Protein AF-V9XX46-F1 (afdb_monomer)

Organism: NCBI:txid1440126

Radius of gyration: 17.96 Å; Cα contacts (8 Å, |Δi|>4): 57; chains: 1; bounding box: 40×27×49 Å

Foldseek 3Di:
DDDPDQADDFDDDPVDGDDDDPDDADDPQKDWDFDDDSHGGDRDIDMDGHDPDDDDDDDDDDDDVVDDDDDDPD

Structure (mmCIF, N/CA/C/O backbone):
data_AF-V9XX46-F1
#
_entry.id   AF-V9XX46-F1
#
loop_
_atom_site.group_PDB
_atom_site.id
_atom_site.type_symbol
_atom_site.label_atom_id
_atom_site.label_alt_id
_atom_site.label_comp_id
_atom_site.label_asym_id
_atom_site.label_entity_id
_atom_site.label_seq_id
_atom_site.pdbx_PDB_ins_code
_atom_site.Cartn_x
_atom_site.Cartn_y
_atom_site.Cartn_z
_atom_site.occupancy
_atom_site.B_iso_or_equiv
_atom_site.auth_seq_id
_atom_site.auth_comp_id
_atom_site.auth_asym_id
_atom_site.auth_atom_id
_atom_site.pdbx_PDB_model_num
ATOM 1 N N . LYS A 1 1 ? 14.564 -2.952 -14.497 1.00 94.00 1 LYS A N 1
ATOM 2 C CA . LYS A 1 1 ? 15.746 -2.446 -15.251 1.00 94.00 1 LYS A CA 1
ATOM 3 C C . LYS A 1 1 ? 16.049 -1.000 -14.859 1.00 94.00 1 LYS A C 1
ATOM 5 O O . LYS A 1 1 ? 15.113 -0.220 -14.768 1.00 94.00 1 LYS A O 1
ATOM 10 N N . SER A 1 2 ? 17.309 -0.647 -14.591 1.00 96.81 2 SER A N 1
ATOM 11 C CA . SER A 1 2 ? 17.719 0.745 -14.323 1.00 96.81 2 SER A CA 1
ATOM 12 C C . SER A 1 2 ? 18.163 1.444 -15.611 1.00 96.81 2 SER A C 1
ATOM 14 O O . SER A 1 2 ? 18.692 0.787 -16.506 1.00 96.81 2 SER A O 1
ATOM 16 N N . PHE A 1 3 ? 17.960 2.760 -15.680 1.00 97.75 3 PHE A N 1
ATOM 17 C CA . PHE A 1 3 ? 18.409 3.639 -16.770 1.00 97.75 3 PHE A CA 1
ATOM 18 C C . PHE A 1 3 ? 19.200 4.855 -16.242 1.00 97.75 3 PHE A C 1
ATOM 20 O O . PHE A 1 3 ? 19.225 5.901 -16.875 1.00 97.75 3 PHE A O 1
ATOM 27 N N . GLY A 1 4 ? 19.816 4.740 -15.059 1.00 97.25 4 GLY A N 1
ATOM 28 C CA . GLY A 1 4 ? 20.613 5.822 -14.454 1.00 97.25 4 GLY A CA 1
ATOM 29 C C . GLY A 1 4 ? 19.812 6.850 -13.644 1.00 97.25 4 GLY A C 1
ATOM 30 O O . GLY A 1 4 ? 20.383 7.816 -13.151 1.00 97.25 4 GLY A O 1
ATOM 31 N N . TYR A 1 5 ? 18.506 6.632 -13.468 1.00 97.06 5 TYR A N 1
ATOM 32 C CA . TYR A 1 5 ? 17.640 7.443 -12.608 1.00 97.06 5 TYR A CA 1
ATOM 33 C C . TYR A 1 5 ? 17.482 6.833 -11.207 1.00 97.06 5 TYR A C 1
ATOM 35 O O . TYR A 1 5 ? 18.119 5.848 -10.842 1.00 97.06 5 TYR A O 1
ATOM 43 N N . SER A 1 6 ? 16.599 7.429 -10.407 1.00 97.19 6 SER A N 1
ATOM 44 C CA . SER A 1 6 ? 16.432 7.134 -8.984 1.00 97.19 6 SER A CA 1
ATOM 45 C C . SER A 1 6 ? 15.745 5.798 -8.662 1.00 97.19 6 SER A C 1
ATOM 47 O O . SER A 1 6 ? 15.693 5.429 -7.491 1.00 97.19 6 SER A O 1
ATOM 49 N N . SER A 1 7 ? 15.214 5.070 -9.652 1.00 98.12 7 SER A N 1
ATOM 50 C CA . SER A 1 7 ? 14.589 3.750 -9.474 1.00 98.12 7 SER A CA 1
ATOM 51 C C . SER A 1 7 ? 14.667 2.907 -10.757 1.00 98.12 7 SER A C 1
ATOM 53 O O . SER A 1 7 ? 15.321 3.274 -11.734 1.00 98.12 7 SER A O 1
ATOM 55 N N . VAL A 1 8 ? 13.999 1.753 -10.749 1.00 98.12 8 VAL A N 1
ATOM 56 C CA . VAL A 1 8 ? 13.952 0.786 -11.850 1.00 98.12 8 VAL A CA 1
ATOM 57 C C . VAL A 1 8 ? 12.578 0.746 -12.523 1.00 98.12 8 VAL A C 1
ATOM 59 O O . VAL A 1 8 ? 11.571 1.103 -11.926 1.00 98.12 8 VAL A O 1
ATOM 62 N N . VAL A 1 9 ? 12.506 0.249 -13.752 1.00 98.06 9 VAL A N 1
ATOM 63 C CA . VAL A 1 9 ? 11.236 -0.087 -14.420 1.00 98.06 9 VAL A CA 1
ATOM 64 C C . VAL A 1 9 ? 10.939 -1.584 -14.321 1.00 98.06 9 VAL A C 1
ATOM 66 O O . VAL A 1 9 ? 11.883 -2.387 -14.270 1.00 98.06 9 VAL A O 1
ATOM 69 N N . CYS A 1 10 ? 9.659 -1.956 -14.349 1.00 97.94 10 CYS A N 1
ATOM 70 C CA . CYS A 1 10 ? 9.229 -3.309 -14.707 1.00 97.94 10 CYS A CA 1
ATOM 71 C C . CYS A 1 10 ? 9.395 -3.481 -16.223 1.00 97.94 10 CYS A C 1
ATOM 73 O O . CYS A 1 10 ? 9.131 -2.547 -16.980 1.00 97.94 10 CYS A O 1
ATOM 75 N N . VAL A 1 11 ? 9.916 -4.622 -16.675 1.00 97.88 11 VAL A N 1
ATOM 76 C CA . VAL A 1 11 ? 10.140 -4.875 -18.107 1.00 97.88 11 VAL A CA 1
ATOM 77 C C . VAL A 1 11 ? 9.130 -5.905 -18.566 1.00 97.88 11 VAL A C 1
ATOM 79 O O . VAL A 1 11 ? 9.206 -7.056 -18.148 1.00 97.88 11 VAL A O 1
ATOM 82 N N . CYS A 1 12 ? 8.236 -5.487 -19.452 1.00 98.25 12 CYS A N 1
ATOM 83 C CA . CYS A 1 12 ? 7.294 -6.375 -20.112 1.00 98.25 12 CYS A CA 1
ATOM 84 C C . CYS A 1 12 ? 7.746 -6.672 -21.546 1.00 98.25 12 CYS A C 1
ATOM 86 O O . CYS A 1 12 ? 8.448 -5.874 -22.173 1.00 98.25 12 CYS A O 1
ATOM 88 N N . ASN A 1 13 ? 7.370 -7.838 -22.057 1.00 98.25 13 ASN A N 1
ATOM 89 C CA . ASN A 1 13 ? 7.615 -8.285 -23.423 1.00 98.25 13 ASN A CA 1
ATOM 90 C C . ASN A 1 13 ? 6.424 -9.127 -23.923 1.00 98.25 13 ASN A C 1
ATOM 92 O O . ASN A 1 13 ? 5.395 -9.212 -23.258 1.00 98.25 13 ASN A O 1
ATOM 96 N N . ALA A 1 14 ? 6.563 -9.754 -25.094 1.00 98.12 14 ALA A N 1
ATOM 97 C CA . ALA A 1 14 ? 5.487 -10.519 -25.728 1.00 98.12 14 ALA A CA 1
ATOM 98 C C . ALA A 1 14 ? 4.936 -11.683 -24.881 1.00 98.12 14 ALA A C 1
ATOM 100 O O . ALA A 1 14 ? 3.809 -12.110 -25.109 1.00 98.12 14 ALA A O 1
ATOM 101 N N . THR A 1 15 ? 5.707 -12.207 -23.926 1.00 97.75 15 THR A N 1
ATOM 102 C CA . THR A 1 15 ? 5.338 -13.390 -23.131 1.00 97.75 15 THR A CA 1
ATOM 103 C C . THR A 1 15 ? 5.392 -13.145 -21.625 1.00 97.75 15 THR A C 1
ATOM 105 O O . THR A 1 15 ? 5.235 -14.086 -20.852 1.00 97.75 15 THR A O 1
ATOM 108 N N . TYR A 1 16 ? 5.665 -11.916 -21.186 1.00 97.88 16 TYR A N 1
ATOM 109 C CA . TYR A 1 16 ? 5.848 -11.603 -19.775 1.00 97.88 16 TYR A CA 1
ATOM 110 C C . TYR A 1 16 ? 5.461 -10.165 -19.458 1.00 97.88 16 TYR A C 1
ATOM 112 O O . TYR A 1 16 ? 5.913 -9.224 -20.108 1.00 97.88 16 TYR A O 1
ATOM 120 N N . CYS A 1 17 ? 4.690 -10.004 -18.394 1.00 98.00 17 CYS A N 1
ATOM 121 C CA . CYS A 1 17 ? 4.506 -8.747 -17.690 1.00 98.00 17 CYS A CA 1
ATOM 122 C C . CYS A 1 17 ? 4.146 -9.084 -16.240 1.00 98.00 17 CYS A C 1
ATOM 124 O O . CYS A 1 17 ? 3.542 -10.130 -15.991 1.00 98.00 17 CYS A O 1
ATOM 126 N N . ASP A 1 18 ? 4.541 -8.243 -15.289 1.00 97.31 18 ASP A N 1
ATOM 127 C CA . ASP A 1 18 ? 4.105 -8.386 -13.905 1.00 97.31 18 ASP A CA 1
ATOM 128 C C . ASP A 1 18 ? 2.585 -8.207 -13.803 1.00 97.31 18 ASP A C 1
ATOM 130 O O . ASP A 1 18 ? 1.984 -7.354 -14.455 1.00 97.31 18 ASP A O 1
ATOM 134 N N . SER A 1 19 ? 1.957 -9.048 -12.990 1.00 96.44 19 SER A N 1
ATOM 135 C CA . SER A 1 19 ? 0.518 -9.056 -12.757 1.00 96.44 19 SER A CA 1
ATOM 136 C C . SER A 1 19 ? 0.240 -9.160 -11.266 1.00 96.44 19 SER A C 1
ATOM 138 O O . SER A 1 19 ? 1.075 -9.639 -10.500 1.00 96.44 19 SER A O 1
ATOM 140 N N . LEU A 1 20 ? -0.950 -8.731 -10.858 1.00 95.25 20 LEU A N 1
ATOM 141 C CA . LEU A 1 20 ? -1.451 -8.982 -9.513 1.00 95.25 20 LEU A CA 1
ATOM 142 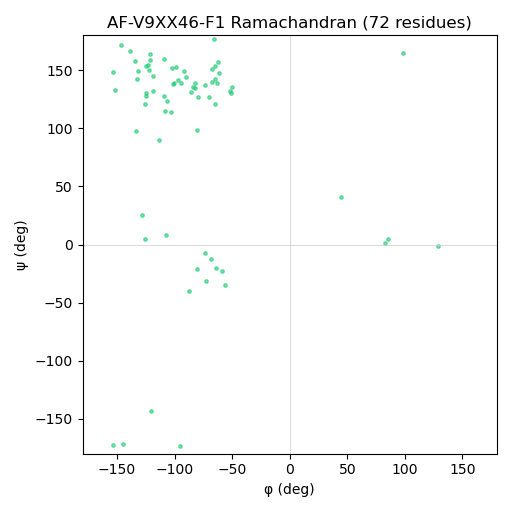C C . LEU A 1 20 ? -2.234 -10.290 -9.501 1.00 95.25 20 LEU A C 1
ATOM 144 O O . LEU A 1 20 ? -2.963 -10.590 -10.450 1.00 95.25 20 LEU A O 1
ATOM 148 N N . ASP A 1 21 ? -2.118 -11.024 -8.401 1.00 90.94 21 ASP A N 1
ATOM 149 C CA . ASP A 1 21 ? -3.057 -12.095 -8.103 1.00 90.94 21 ASP A CA 1
ATOM 150 C C . ASP A 1 21 ? -4.478 -11.525 -7.935 1.00 90.94 21 ASP A C 1
ATOM 152 O O . ASP A 1 21 ? -4.649 -10.335 -7.629 1.00 90.94 21 ASP A O 1
ATOM 156 N N . PRO A 1 22 ? -5.525 -12.349 -8.127 1.00 93.38 22 PRO A N 1
ATOM 157 C CA . PRO A 1 22 ? -6.895 -11.934 -7.867 1.00 93.38 22 PRO A CA 1
ATOM 158 C C . PRO A 1 22 ? -7.048 -11.328 -6.468 1.00 93.38 22 PRO A C 1
ATOM 160 O O . PRO A 1 22 ? -6.629 -11.911 -5.469 1.00 93.38 22 PRO A O 1
ATOM 163 N N . LEU A 1 23 ? -7.678 -10.154 -6.393 1.00 92.50 23 LEU A N 1
ATOM 164 C CA . LEU A 1 23 ? -7.842 -9.442 -5.130 1.00 92.50 23 LEU A CA 1
ATOM 165 C C . LEU A 1 23 ? -8.826 -10.175 -4.216 1.00 92.50 23 LEU A C 1
ATOM 167 O O . LEU A 1 23 ? -9.975 -10.426 -4.582 1.00 92.50 23 LEU A O 1
ATOM 171 N N . THR A 1 24 ? -8.388 -10.440 -2.990 1.00 93.88 24 THR A N 1
ATOM 172 C CA . THR A 1 24 ? -9.214 -11.014 -1.926 1.00 93.88 24 THR A CA 1
ATOM 173 C C . THR A 1 24 ? -9.297 -10.060 -0.746 1.00 93.88 24 THR A C 1
ATOM 175 O O . THR A 1 24 ? -8.316 -9.398 -0.402 1.00 93.88 24 THR A O 1
ATOM 178 N N . PHE A 1 25 ? -10.449 -10.020 -0.078 1.00 96.44 25 PHE A N 1
ATOM 179 C CA . PHE A 1 25 ? -10.569 -9.278 1.172 1.00 96.44 25 PHE A CA 1
ATOM 180 C C . PHE A 1 25 ? -9.738 -9.940 2.283 1.00 96.44 25 PHE A C 1
ATOM 182 O O . PHE A 1 25 ? -9.740 -11.170 2.385 1.00 96.44 25 PHE A O 1
ATOM 189 N N . PRO A 1 26 ? -9.047 -9.153 3.129 1.00 96.94 26 PRO A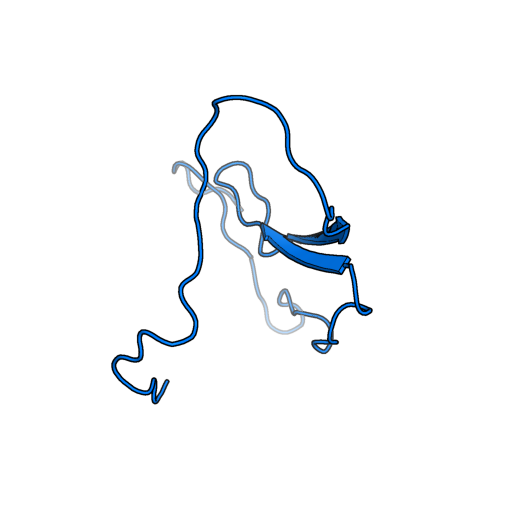 N 1
ATOM 190 C CA . PRO A 1 26 ? -8.406 -9.687 4.322 1.00 96.94 26 PRO A CA 1
ATOM 191 C C . PRO A 1 26 ? -9.456 -10.229 5.299 1.00 96.94 26 PRO A C 1
ATOM 193 O O . PRO A 1 26 ? -10.599 -9.765 5.333 1.00 96.94 26 PRO A O 1
ATOM 196 N N . ALA A 1 27 ? -9.061 -11.195 6.129 1.00 97.62 27 ALA A N 1
ATOM 197 C CA . ALA A 1 27 ? -9.923 -11.698 7.193 1.00 97.62 27 ALA A CA 1
ATOM 198 C C . ALA A 1 27 ? -10.273 -10.567 8.187 1.00 97.62 27 ALA A C 1
ATOM 200 O O . ALA A 1 27 ? -9.432 -9.693 8.433 1.00 97.62 27 ALA A O 1
ATOM 201 N N . PRO A 1 28 ? -11.471 -10.571 8.804 1.00 98.12 28 PRO A N 1
ATOM 202 C CA . PRO A 1 28 ? -11.821 -9.597 9.836 1.00 98.12 28 PRO A CA 1
ATOM 203 C C . PRO A 1 28 ? -10.746 -9.500 10.930 1.00 98.12 28 PRO A C 1
ATOM 205 O O . PRO A 1 28 ? -10.222 -10.511 11.389 1.00 98.12 28 PRO A O 1
ATOM 208 N N . GLY A 1 29 ? -10.398 -8.276 11.334 1.00 98.12 29 GLY A N 1
ATOM 209 C CA . GLY A 1 29 ? -9.304 -8.025 12.283 1.00 98.12 29 GLY A CA 1
ATOM 210 C C . GLY A 1 29 ? -7.902 -8.003 11.658 1.00 98.12 29 GLY A C 1
ATOM 211 O O . GLY A 1 29 ? -6.925 -7.782 12.372 1.00 98.12 29 GLY A O 1
ATOM 212 N N . THR A 1 30 ? -7.775 -8.172 10.340 1.00 98.38 30 THR A N 1
ATOM 213 C CA . THR A 1 30 ? -6.513 -8.001 9.601 1.00 98.38 30 THR A CA 1
ATOM 214 C C . THR A 1 30 ? -6.639 -6.929 8.521 1.00 98.38 30 THR A C 1
ATOM 216 O O . THR A 1 30 ? -7.740 -6.513 8.161 1.00 98.38 30 THR A O 1
ATOM 219 N N . PHE A 1 31 ? -5.504 -6.454 8.013 1.00 97.81 31 PHE A N 1
ATOM 220 C CA . PHE A 1 31 ? -5.438 -5.529 6.887 1.00 97.81 31 PHE A CA 1
ATOM 221 C C . PHE A 1 31 ? -4.421 -6.012 5.852 1.00 97.81 31 PHE A C 1
ATOM 223 O O . PHE A 1 31 ? -3.407 -6.623 6.195 1.00 97.81 31 PHE A O 1
ATOM 230 N N . SER A 1 32 ? -4.679 -5.693 4.585 1.00 97.56 32 SER A N 1
ATOM 231 C CA . SER A 1 32 ? -3.724 -5.865 3.489 1.00 97.56 32 SER A CA 1
ATOM 232 C C . SER A 1 32 ? -2.956 -4.563 3.268 1.00 97.56 32 SER A C 1
ATOM 234 O O . SER A 1 32 ? -3.537 -3.478 3.295 1.00 97.56 32 SER A O 1
ATOM 236 N N . ARG A 1 33 ? -1.651 -4.663 3.023 1.00 97.62 33 ARG A N 1
ATOM 237 C CA . ARG A 1 33 ? -0.778 -3.535 2.687 1.00 97.62 33 ARG A CA 1
ATOM 238 C C . ARG A 1 33 ? -0.064 -3.829 1.380 1.00 97.62 33 ARG A C 1
ATOM 240 O O . ARG A 1 33 ? 0.600 -4.855 1.277 1.00 97.62 33 ARG A O 1
ATOM 247 N N . TYR A 1 34 ? -0.151 -2.896 0.442 1.00 97.75 34 TYR A N 1
ATOM 248 C CA . TYR A 1 34 ? 0.591 -2.924 -0.814 1.00 97.75 34 TYR A CA 1
ATOM 249 C C . TYR A 1 34 ? 1.663 -1.843 -0.782 1.00 97.75 34 TYR A C 1
ATOM 251 O O . TYR A 1 34 ? 1.362 -0.685 -0.486 1.00 97.75 34 TYR A O 1
ATOM 259 N N . GLU A 1 35 ? 2.909 -2.214 -1.063 1.00 98.50 35 GLU A N 1
ATOM 260 C CA . GLU A 1 35 ? 4.042 -1.296 -0.973 1.00 98.50 35 GLU A CA 1
ATOM 261 C C . GLU A 1 35 ? 4.830 -1.216 -2.285 1.00 98.50 35 GLU A C 1
ATOM 263 O O . GLU A 1 35 ? 5.263 -2.218 -2.854 1.00 98.50 35 GLU A O 1
ATOM 268 N N . SER A 1 36 ? 5.073 0.016 -2.732 1.00 98.50 36 SER A N 1
ATOM 269 C CA . SER A 1 36 ? 6.028 0.323 -3.793 1.00 98.50 36 SER A CA 1
ATOM 270 C C . SER A 1 36 ? 7.111 1.232 -3.239 1.00 98.50 36 SER A C 1
ATOM 272 O O . SER A 1 36 ? 6.816 2.242 -2.602 1.00 98.50 36 SER A O 1
ATOM 274 N N . THR A 1 37 ? 8.373 0.904 -3.504 1.00 98.44 37 THR A N 1
ATOM 275 C CA . THR A 1 37 ? 9.506 1.688 -3.005 1.00 98.44 37 THR A CA 1
ATOM 276 C C . THR A 1 37 ? 10.411 2.133 -4.138 1.00 98.44 37 THR A C 1
ATOM 278 O O . THR A 1 37 ? 10.573 1.460 -5.165 1.00 98.44 37 THR A O 1
ATOM 281 N N . ARG A 1 38 ? 11.107 3.249 -3.902 1.00 98.25 38 ARG A N 1
ATOM 282 C CA . ARG A 1 38 ? 12.203 3.693 -4.768 1.00 98.25 38 ARG A CA 1
ATOM 283 C C . ARG A 1 38 ? 13.281 2.612 -4.911 1.00 98.25 38 ARG A C 1
ATOM 285 O O . ARG A 1 38 ? 13.826 2.455 -5.999 1.00 98.25 38 ARG A O 1
ATOM 292 N N . SER A 1 39 ? 13.533 1.846 -3.846 1.00 97.81 39 SER A N 1
ATOM 293 C CA . SER A 1 39 ? 14.494 0.736 -3.837 1.00 97.81 39 SER A CA 1
ATOM 294 C C . SER A 1 39 ? 14.081 -0.466 -4.688 1.00 97.81 39 SER A C 1
ATOM 296 O O . SER A 1 39 ? 14.934 -1.300 -4.966 1.00 97.81 39 SER A O 1
ATOM 298 N N . GLY A 1 40 ? 12.827 -0.545 -5.149 1.00 97.75 40 GLY A N 1
ATOM 299 C CA . GLY A 1 40 ? 12.437 -1.508 -6.178 1.00 97.75 40 GLY A CA 1
ATOM 300 C C . GLY A 1 40 ? 11.220 -2.370 -5.870 1.00 97.75 40 GLY A C 1
ATOM 301 O O . GLY A 1 40 ? 10.840 -3.135 -6.748 1.00 97.75 40 GLY A O 1
ATOM 302 N N . ARG A 1 41 ? 10.569 -2.250 -4.703 1.00 98.38 41 ARG A N 1
ATOM 303 C CA . ARG A 1 41 ? 9.303 -2.970 -4.461 1.00 98.38 41 ARG A CA 1
ATOM 304 C C . ARG A 1 41 ? 8.219 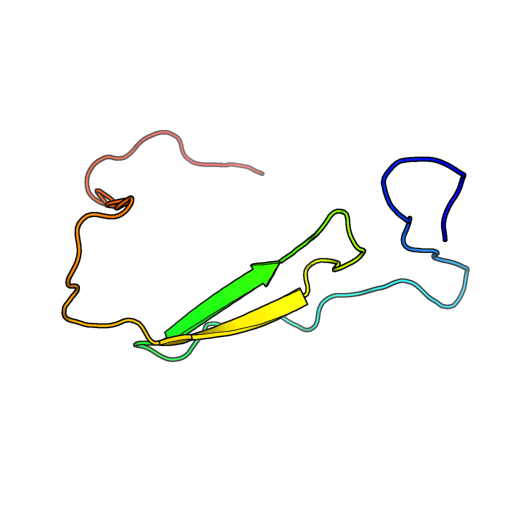-2.459 -5.403 1.00 98.38 41 ARG A C 1
ATOM 306 O O . ARG A 1 41 ? 8.181 -1.256 -5.693 1.00 98.38 41 ARG A O 1
ATOM 313 N N . ARG A 1 42 ? 7.364 -3.350 -5.897 1.00 98.00 42 ARG A N 1
ATOM 314 C CA . ARG A 1 42 ? 6.317 -3.047 -6.883 1.00 98.00 42 ARG A CA 1
ATOM 315 C C . ARG A 1 42 ? 5.010 -3.676 -6.426 1.00 98.00 42 ARG A C 1
ATOM 317 O O . ARG A 1 42 ? 4.824 -4.869 -6.608 1.00 98.00 42 ARG A O 1
ATOM 324 N N . MET A 1 43 ? 4.161 -2.867 -5.788 1.00 97.62 43 MET A N 1
ATOM 325 C CA . MET A 1 43 ? 2.892 -3.297 -5.185 1.00 97.62 43 MET A CA 1
ATOM 326 C C . MET A 1 43 ? 3.021 -4.600 -4.381 1.00 97.62 43 MET A C 1
ATOM 328 O O . MET A 1 43 ? 2.157 -5.467 -4.439 1.00 97.62 43 MET A O 1
ATOM 332 N N . GLU A 1 44 ? 4.108 -4.736 -3.621 1.00 97.62 44 GLU A N 1
ATOM 333 C CA . GLU A 1 44 ? 4.372 -5.930 -2.822 1.00 97.62 44 GLU A CA 1
ATOM 334 C C . GLU A 1 44 ? 3.306 -6.053 -1.729 1.00 97.62 44 GLU A C 1
ATOM 336 O O . GLU A 1 44 ? 3.145 -5.146 -0.905 1.00 97.62 44 GLU A O 1
ATOM 341 N N . GLN A 1 45 ? 2.567 -7.163 -1.737 1.00 97.00 45 GLN A N 1
ATOM 342 C CA . GLN A 1 45 ? 1.512 -7.419 -0.768 1.00 97.00 45 GLN A CA 1
ATOM 343 C C . GLN A 1 45 ? 2.086 -7.985 0.534 1.00 97.00 45 GLN A C 1
ATOM 345 O O . GLN A 1 45 ? 2.888 -8.915 0.552 1.00 97.00 45 GLN A O 1
ATOM 350 N N . SER A 1 46 ? 1.608 -7.452 1.651 1.00 96.88 46 SER A N 1
ATOM 351 C CA . SER A 1 46 ? 1.810 -7.988 2.996 1.00 96.88 46 SER A CA 1
ATOM 352 C C . SER A 1 46 ? 0.514 -7.876 3.800 1.00 96.88 46 SER A C 1
ATOM 354 O O . SER A 1 46 ? -0.420 -7.178 3.399 1.00 96.88 46 SER A O 1
ATOM 356 N N . MET A 1 47 ? 0.442 -8.568 4.934 1.00 97.62 47 MET A N 1
ATOM 357 C CA . MET A 1 47 ? -0.697 -8.499 5.851 1.00 97.62 47 MET A CA 1
ATOM 358 C C . MET A 1 47 ? -0.248 -8.074 7.245 1.00 97.62 47 MET A C 1
ATOM 360 O O . MET A 1 47 ? 0.897 -8.297 7.638 1.00 97.62 47 MET A O 1
ATOM 364 N N . GLY A 1 48 ? -1.166 -7.477 7.997 1.00 97.50 48 GLY A N 1
ATOM 365 C CA . GLY A 1 48 ? -0.977 -7.161 9.407 1.00 97.50 48 GLY A CA 1
ATOM 366 C C . GLY A 1 48 ? -2.281 -7.268 10.187 1.00 97.50 48 GLY A C 1
ATOM 367 O O . GLY A 1 48 ? -3.355 -7.453 9.618 1.00 97.50 48 GLY A O 1
ATOM 368 N N . THR A 1 49 ? -2.187 -7.160 11.507 1.00 98.12 49 THR A N 1
ATOM 369 C CA . THR A 1 49 ? -3.325 -7.272 12.427 1.00 98.12 49 THR A CA 1
ATOM 370 C C . THR A 1 49 ? -3.804 -5.898 12.877 1.00 98.12 49 THR A C 1
ATOM 372 O O . THR A 1 49 ? -2.990 -5.0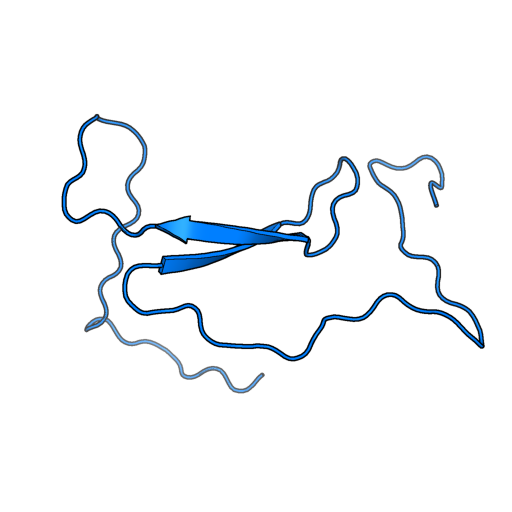34 13.212 1.00 98.12 49 THR A O 1
ATOM 375 N N . ILE A 1 50 ? -5.117 -5.715 12.955 1.00 98.06 50 ILE A N 1
ATOM 376 C CA . ILE A 1 50 ? -5.741 -4.546 13.572 1.00 98.06 50 ILE A CA 1
ATOM 377 C C . ILE A 1 50 ? -5.727 -4.753 15.087 1.00 98.06 50 ILE A C 1
ATOM 379 O O . ILE A 1 50 ? -6.178 -5.779 15.590 1.00 98.06 50 ILE A O 1
ATOM 383 N N . GLN A 1 51 ? -5.196 -3.775 15.815 1.00 97.06 51 GLN A N 1
ATOM 384 C CA . GLN A 1 51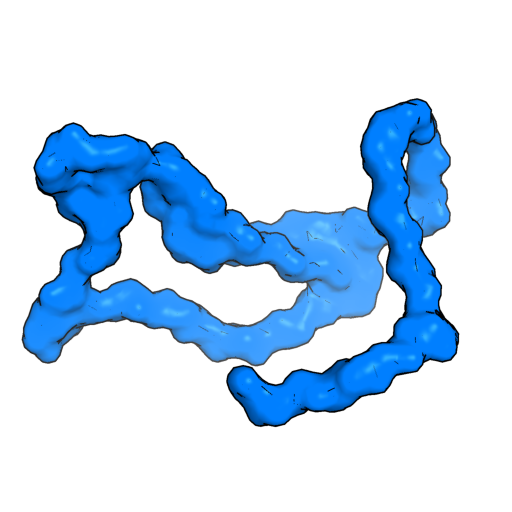 ? -5.150 -3.803 17.275 1.00 97.06 51 GLN A CA 1
ATOM 385 C C . GLN A 1 51 ? -6.316 -3.002 17.853 1.00 97.06 51 GLN A C 1
ATOM 387 O O . GLN A 1 51 ? -6.661 -1.943 17.334 1.00 97.06 51 GLN A O 1
ATOM 392 N N . ALA A 1 52 ? -6.900 -3.494 18.948 1.00 97.00 52 ALA A N 1
ATOM 393 C CA . ALA A 1 52 ? -7.973 -2.792 19.655 1.00 97.00 52 ALA A CA 1
ATOM 394 C C . ALA A 1 52 ? -7.464 -1.565 20.432 1.00 97.00 52 ALA A C 1
ATOM 396 O O . ALA A 1 52 ? -8.180 -0.581 20.580 1.00 97.00 52 ALA A O 1
ATOM 397 N N . ASN A 1 53 ? -6.219 -1.627 20.911 1.00 96.31 53 ASN A N 1
ATOM 398 C CA . ASN A 1 53 ? -5.600 -0.599 21.738 1.00 96.31 53 ASN A CA 1
ATOM 399 C C . ASN A 1 53 ? -4.320 -0.088 21.074 1.00 96.31 53 ASN A C 1
ATOM 401 O O . ASN A 1 53 ? -3.625 -0.838 20.391 1.00 96.31 53 ASN A O 1
ATOM 405 N N . ARG A 1 54 ? -3.980 1.176 21.326 1.00 94.50 54 ARG A N 1
ATOM 406 C CA . ARG A 1 54 ? -2.733 1.807 20.883 1.00 94.50 54 ARG A CA 1
ATOM 407 C C . ARG A 1 54 ? -2.092 2.550 22.051 1.00 94.50 54 ARG A C 1
ATOM 409 O O . ARG A 1 54 ? -2.787 3.200 22.826 1.00 94.50 54 ARG A O 1
ATOM 416 N N . THR A 1 55 ? -0.766 2.513 22.126 1.00 94.81 55 THR A N 1
ATOM 417 C CA . THR A 1 55 ? 0.044 3.334 23.036 1.00 94.81 55 THR A CA 1
ATOM 418 C C . THR A 1 55 ? 1.040 4.189 22.242 1.00 94.81 55 THR A C 1
ATOM 420 O O . THR A 1 55 ? 1.350 3.894 21.086 1.00 94.81 55 THR A O 1
ATOM 423 N N . GLY A 1 56 ? 1.531 5.275 22.845 1.00 94.38 56 GLY A N 1
ATOM 424 C CA . GLY A 1 56 ? 2.559 6.146 22.260 1.00 94.38 56 GLY A CA 1
ATOM 425 C C . GLY A 1 56 ? 2.035 7.416 21.578 1.00 94.38 56 GLY A C 1
ATOM 426 O O . GLY A 1 56 ? 0.852 7.553 21.276 1.00 94.38 56 GLY A O 1
ATOM 427 N N . THR A 1 57 ? 2.952 8.354 21.335 1.00 95.94 57 THR A N 1
ATOM 428 C CA . THR A 1 57 ? 2.674 9.739 20.900 1.00 95.94 57 THR A CA 1
ATOM 429 C C . THR A 1 57 ? 3.020 10.020 19.432 1.00 95.94 57 THR A C 1
ATOM 431 O O . THR A 1 57 ? 2.999 11.169 19.001 1.00 95.94 57 THR A O 1
ATOM 434 N N . GLY A 1 58 ? 3.360 8.989 18.650 1.00 96.69 58 GLY A N 1
ATOM 435 C CA . GLY A 1 58 ? 3.652 9.136 17.219 1.00 96.69 58 GLY A CA 1
ATOM 436 C C . GLY A 1 58 ? 2.429 9.560 16.393 1.00 96.69 58 GLY A C 1
ATOM 437 O O . GLY A 1 58 ? 1.311 9.618 16.902 1.00 96.69 58 GLY A O 1
ATOM 438 N N . LEU A 1 59 ? 2.624 9.787 15.089 1.00 97.44 59 LEU A N 1
ATOM 439 C CA . LEU A 1 59 ? 1.553 10.182 14.164 1.00 97.44 59 LEU A CA 1
ATOM 440 C C . LEU A 1 59 ? 0.346 9.226 14.242 1.00 97.44 59 LEU A C 1
ATOM 442 O O . LEU A 1 59 ? 0.492 7.999 14.221 1.00 97.44 59 LEU A O 1
ATOM 446 N N . LEU A 1 60 ? -0.855 9.789 14.346 1.00 97.06 60 LEU A N 1
ATOM 447 C CA . LEU A 1 60 ? -2.123 9.064 14.347 1.00 97.06 60 LEU A CA 1
ATOM 448 C C . LEU A 1 60 ? -3.017 9.645 13.255 1.00 97.06 60 LEU A C 1
ATOM 450 O O . LEU A 1 60 ? -3.327 10.831 13.274 1.00 97.06 60 LEU A O 1
ATOM 454 N N . LEU A 1 61 ? -3.411 8.792 12.311 1.00 97.62 61 LEU A N 1
ATOM 455 C CA . LEU A 1 61 ? -4.385 9.119 11.277 1.00 97.62 61 LEU A CA 1
ATOM 456 C C . LEU A 1 61 ? -5.714 8.465 11.666 1.00 97.62 61 LEU A C 1
ATOM 458 O O . LEU A 1 61 ? -5.799 7.238 11.720 1.00 97.62 61 LEU A O 1
ATOM 462 N N . THR A 1 62 ? -6.725 9.282 11.958 1.00 97.38 62 THR A N 1
ATOM 463 C CA . THR A 1 62 ? -8.058 8.831 12.381 1.00 97.38 62 THR A CA 1
ATOM 464 C C . THR A 1 62 ? -9.043 9.040 11.240 1.00 97.38 62 THR A C 1
ATOM 466 O O . THR A 1 62 ? -9.190 10.156 10.751 1.00 97.38 62 THR A O 1
ATOM 469 N N . LEU A 1 63 ? -9.720 7.975 10.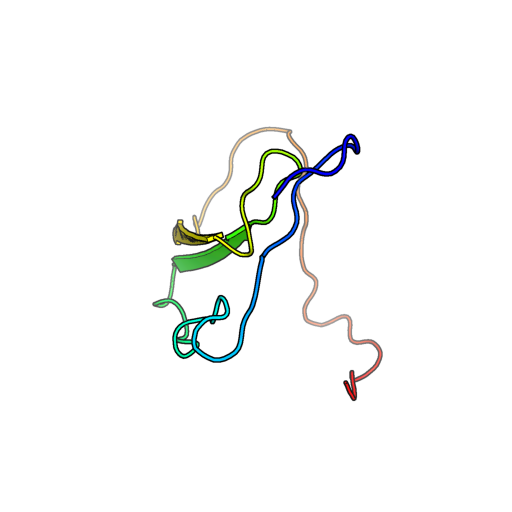810 1.00 97.88 63 LEU A N 1
ATOM 470 C CA . LEU A 1 63 ? -10.771 8.067 9.799 1.00 97.88 63 LEU A CA 1
ATOM 471 C C . LEU A 1 63 ? -12.087 8.497 10.463 1.00 97.88 63 LEU A C 1
ATOM 473 O O . LEU A 1 63 ? -12.425 7.986 11.530 1.00 97.88 63 LEU A O 1
ATOM 477 N 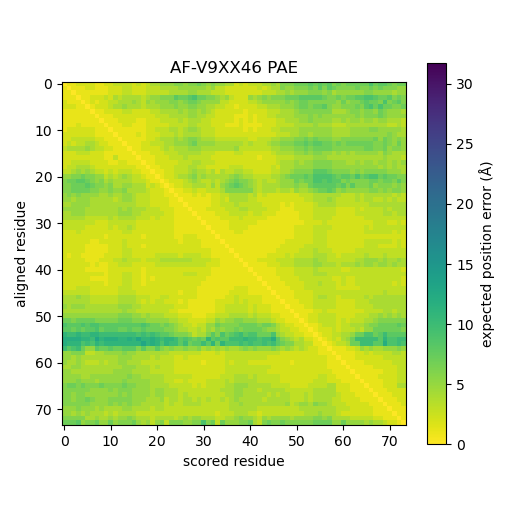N . GLN A 1 64 ? -12.845 9.382 9.811 1.00 98.44 64 GLN A N 1
ATOM 478 C CA . GLN A 1 64 ? -14.198 9.791 10.209 1.00 98.44 64 GLN A CA 1
ATOM 479 C C . GLN A 1 64 ? -15.207 9.315 9.148 1.00 98.44 64 GLN A C 1
ATOM 481 O O . GLN A 1 64 ? -15.471 10.038 8.192 1.00 98.44 64 GLN A O 1
ATOM 486 N N . PRO A 1 65 ? -15.769 8.096 9.269 1.00 97.94 65 PRO A N 1
ATOM 487 C CA . PRO A 1 65 ? -16.603 7.501 8.216 1.00 97.94 65 PRO A CA 1
ATOM 488 C C . PRO A 1 65 ? -17.913 8.252 7.924 1.00 97.94 65 PRO A C 1
ATOM 490 O O . PRO A 1 65 ? -18.502 8.073 6.856 1.00 97.94 65 PRO A O 1
ATOM 493 N N . GLU A 1 66 ? -18.371 9.080 8.865 1.00 98.44 66 GLU A N 1
ATOM 494 C CA . GLU A 1 66 ? -19.587 9.887 8.718 1.00 98.44 66 GLU A CA 1
ATOM 495 C C . GLU A 1 66 ? -19.364 11.161 7.894 1.00 98.44 66 GLU A C 1
ATOM 497 O O . GLU A 1 66 ? -20.311 11.697 7.316 1.00 98.44 66 GLU A O 1
ATOM 502 N N . GLU A 1 67 ? -18.116 11.623 7.780 1.00 98.38 67 GLU A N 1
ATOM 503 C CA . GLU A 1 67 ? -17.758 12.756 6.933 1.00 98.38 67 GLU A CA 1
ATOM 504 C C . GLU A 1 67 ? -17.626 12.288 5.481 1.00 98.38 67 GLU A C 1
ATOM 506 O O . GLU A 1 67 ? -16.628 11.699 5.060 1.00 98.38 67 GLU A O 1
ATOM 511 N N . L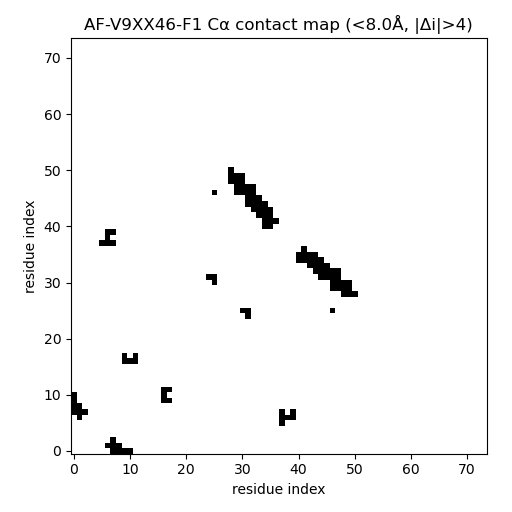YS A 1 68 ? -18.689 12.512 4.705 1.00 98.19 68 LYS A N 1
ATOM 512 C CA . LYS A 1 68 ? -18.798 12.053 3.316 1.00 98.19 68 LYS A CA 1
ATOM 513 C C . LYS A 1 68 ? -18.528 13.195 2.344 1.00 98.19 68 LYS A C 1
ATOM 515 O O . LYS A 1 68 ? -19.047 14.295 2.506 1.00 98.19 68 LYS A O 1
ATOM 520 N N . PHE A 1 69 ? -17.782 12.888 1.287 1.00 97.12 69 PHE A N 1
ATOM 521 C CA . PHE A 1 69 ? -17.437 13.822 0.215 1.00 97.12 69 PHE A CA 1
ATOM 522 C C . PHE A 1 69 ? -17.940 13.302 -1.145 1.00 97.12 69 PHE A C 1
ATOM 524 O O . PHE A 1 69 ? -19.026 12.724 -1.245 1.00 97.12 69 PHE A O 1
ATOM 531 N N . GLN A 1 70 ? -17.173 13.514 -2.214 1.00 98.12 70 GLN A N 1
ATOM 532 C CA . GLN A 1 70 ? -17.510 13.068 -3.560 1.00 98.12 70 GLN A CA 1
ATOM 533 C C . GLN A 1 70 ? -17.491 11.540 -3.706 1.00 98.12 70 GLN A C 1
ATOM 535 O O . GLN A 1 70 ? -16.707 10.834 -3.073 1.00 98.12 70 GLN A O 1
ATOM 540 N N . LYS A 1 71 ? -18.310 11.029 -4.631 1.00 98.31 71 LYS A N 1
ATOM 541 C CA . LYS A 1 71 ? -18.195 9.652 -5.128 1.00 98.31 71 LYS A CA 1
ATOM 542 C C . LYS A 1 71 ? -17.151 9.602 -6.240 1.00 98.31 71 LYS A C 1
AT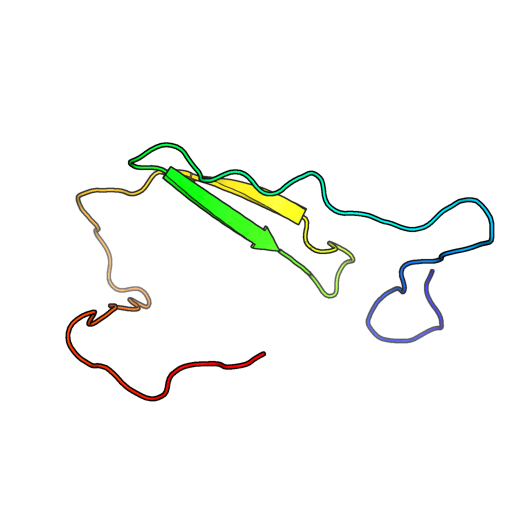OM 544 O O . LYS A 1 71 ? -17.162 10.447 -7.132 1.00 98.31 71 LYS A O 1
ATOM 549 N N . VAL A 1 72 ? -16.281 8.598 -6.206 1.00 97.44 72 VAL A N 1
ATOM 550 C CA . VAL A 1 72 ? -15.249 8.392 -7.231 1.00 97.44 72 VAL A CA 1
ATOM 551 C C . VAL A 1 72 ? -15.833 7.591 -8.396 1.00 97.44 72 VAL A C 1
ATOM 553 O O . VAL A 1 72 ? -16.481 6.568 -8.178 1.00 97.44 72 VAL A O 1
ATOM 556 N N . LYS A 1 73 ? -15.621 8.065 -9.631 1.00 98.25 73 LYS A N 1
ATOM 557 C CA . LYS A 1 73 ? -16.057 7.374 -10.856 1.00 98.25 73 LYS A CA 1
ATOM 558 C C . LYS A 1 73 ? -15.023 6.360 -11.357 1.00 98.25 73 LYS A C 1
ATOM 560 O O . LYS A 1 73 ? -15.420 5.293 -11.821 1.00 98.25 73 LYS A O 1
ATOM 565 N N . GLY A 1 74 ? -13.747 6.721 -11.284 1.00 95.19 74 GLY A N 1
ATOM 566 C CA . GLY A 1 74 ? -12.597 6.009 -11.836 1.00 95.19 74 GLY A CA 1
ATOM 567 C C . GLY A 1 74 ? -11.445 6.972 -12.057 1.00 95.19 74 GLY A C 1
ATOM 568 O O . GLY A 1 74 ? -11.722 8.195 -12.066 1.00 95.19 74 GLY A O 1
#

pLDDT: mean 97.17, std 1.49, range [90.94, 98.5]

InterPro domains:
  IPR001139 Glycoside hydrolase family 30 [PR00843] (6-25)
  IPR001139 Glycoside hydrolase family 30 [PR00843] (62-74)
  IPR001139 Glycoside hydrolase family 30 [PTHR11069] (3-74)
  IPR013780 Glycosyl hydrolase, all-beta [G3DSA:2.60.40.1180] (29-73)

Secondary structure (DSSP, 8-state):
-B-SSSSB----BTTB---PPPP-PPPTTEEEEEE--TTS--SEEEEEEPPS---SSS------TT---PPP--

Nearest PDB structures (foldseek):
  6q1n-assembly1_A  TM=9.820E-01  e=3.088E-06  Homo sapiens
  6q1p-assembly1_A  TM=9.821E-01  e=3.794E-06  Homo sapiens
  2wkl-assembly1_A  TM=1.001E+00  e=4.662E-06  Homo sapiens
  2wcg-assembly2_B  TM=9.729E-01  e=3.543E-06  Homo sapiens

Solvent-accessible surface area (backbone atoms only — not comparable to full-atom values): 5416 Å² total; per-residue (Å²): 86,74,82,88,63,88,44,61,46,88,80,65,60,98,89,44,62,93,80,79,76,85,90,73,83,60,59,91,62,40,44,76,44,71,41,67,45,62,93,60,48,72,64,44,76,47,74,48,73,63,70,95,72,88,84,85,87,69,95,79,89,80,85,61,90,83,72,75,79,86,85,86,93,127

Sequence (74 aa):
KSFGYSSVVCVCNATYCDSLDPLTFPAPGTFSRYESTRSGRRMEQSMGTIQANRTGTGLLLTLQPEEKFQKVKG

Mean predicted aligned error: 3.48 Å